Protein AF-A0A5X2H7M6-F1 (afdb_monomer)

Solvent-accessible surface area (backbone atoms only — not comparable to full-atom values): 7996 Å² total; per-residue (Å²): 76,54,60,73,29,44,66,64,51,49,76,32,48,59,59,53,47,61,71,26,55,93,47,100,68,43,75,85,72,60,61,70,62,51,46,56,53,22,56,52,44,46,61,56,51,62,80,49,59,91,73,60,72,88,78,72,66,78,67,71,64,41,75,75,43,58,56,46,43,71,55,49,54,50,51,53,50,53,26,48,78,67,77,40,57,89,46,50,67,59,29,49,64,33,31,52,54,48,28,51,76,64,70,62,58,72,62,42,90,67,52,35,56,44,36,47,52,42,18,46,43,22,59,74,68,73,40,79,68,78,62,71,47,78,84,70,107

InterPro domains:
  IPR003379 Carboxylase, conserved domain [PF02436] (62-136)
  IPR013785 Aldolase-type TIM barrel [G3DSA:3.20.20.70] (1-137)
  IPR055268 Pyruvate carboxylase-like [PTHR43778] (1-121)

Mean predicted aligned error: 5.61 Å

Structure (mmCIF, N/CA/C/O backbone):
data_AF-A0A5X2H7M6-F1
#
_entry.id   AF-A0A5X2H7M6-F1
#
loop_
_atom_site.group_PDB
_atom_site.id
_atom_site.type_symbol
_atom_site.label_atom_id
_atom_site.label_alt_id
_atom_site.label_comp_id
_atom_site.label_asym_id
_atom_site.label_entity_id
_atom_site.label_seq_id
_atom_site.pdbx_PDB_ins_code
_atom_site.Cartn_x
_atom_site.Cartn_y
_atom_site.Cartn_z
_atom_site.occupancy
_atom_site.B_iso_or_equiv
_atom_site.auth_seq_id
_atom_site.auth_comp_id
_atom_site.auth_asym_id
_atom_site.auth_atom_id
_atom_site.pdbx_PDB_model_num
ATOM 1 N N . ILE A 1 1 ? 11.967 -1.893 -8.451 1.00 97.69 1 ILE A N 1
ATOM 2 C CA . ILE A 1 1 ? 12.977 -2.975 -8.481 1.00 97.69 1 ILE A CA 1
ATOM 3 C C . ILE A 1 1 ? 12.363 -4.208 -7.846 1.00 97.69 1 ILE A C 1
ATOM 5 O O . ILE A 1 1 ? 11.854 -4.105 -6.735 1.00 97.69 1 ILE A O 1
ATOM 9 N N . SER A 1 2 ? 12.389 -5.338 -8.548 1.00 97.19 2 SER A N 1
ATOM 10 C CA . SER A 1 2 ? 11.585 -6.536 -8.271 1.00 97.19 2 SER A CA 1
ATOM 11 C C . SER A 1 2 ? 11.681 -7.057 -6.836 1.00 97.19 2 SER A C 1
ATOM 13 O O . SER A 1 2 ? 10.664 -7.432 -6.260 1.00 97.19 2 SER A O 1
ATOM 15 N N . SER A 1 3 ? 12.860 -7.019 -6.212 1.00 97.06 3 SER A N 1
ATOM 16 C CA . SER A 1 3 ? 13.067 -7.489 -4.832 1.00 97.06 3 SER A CA 1
ATOM 17 C C . SER A 1 3 ? 12.371 -6.647 -3.751 1.00 97.06 3 SER A C 1
ATOM 19 O O . SER A 1 3 ? 12.164 -7.137 -2.639 1.00 97.06 3 SER A O 1
ATOM 21 N N . MET A 1 4 ? 11.959 -5.418 -4.077 1.00 95.88 4 MET A N 1
ATOM 22 C CA . MET A 1 4 ? 11.240 -4.479 -3.198 1.00 95.88 4 MET A CA 1
ATOM 23 C C . MET A 1 4 ? 9.829 -4.149 -3.724 1.00 95.88 4 MET A C 1
ATOM 25 O O . MET A 1 4 ? 9.218 -3.170 -3.301 1.00 95.88 4 MET A O 1
ATOM 29 N N . SER A 1 5 ? 9.334 -4.928 -4.684 1.00 94.75 5 SER A N 1
ATOM 30 C CA . SER A 1 5 ? 8.043 -4.727 -5.347 1.00 94.75 5 SER A CA 1
ATOM 31 C C . SER A 1 5 ? 6.991 -5.735 -4.861 1.00 94.75 5 SER A C 1
ATOM 33 O O . SER A 1 5 ? 7.302 -6.655 -4.101 1.00 94.75 5 SER A O 1
ATOM 35 N N . ALA A 1 6 ? 5.760 -5.574 -5.356 1.00 90.31 6 ALA A N 1
ATOM 36 C CA . ALA A 1 6 ? 4.568 -6.364 -5.031 1.00 90.31 6 ALA A CA 1
ATOM 37 C C . ALA A 1 6 ? 4.052 -6.179 -3.590 1.00 90.31 6 ALA A C 1
ATOM 39 O O . ALA A 1 6 ? 4.520 -5.307 -2.859 1.00 90.31 6 ALA A O 1
ATOM 40 N N . THR A 1 7 ? 3.032 -6.969 -3.229 1.00 89.00 7 THR A N 1
ATOM 41 C CA . THR A 1 7 ? 2.276 -6.898 -1.966 1.00 89.00 7 THR A CA 1
ATOM 42 C C . THR A 1 7 ? 1.774 -5.480 -1.664 1.00 89.00 7 THR A C 1
ATOM 44 O O . THR A 1 7 ? 0.876 -5.001 -2.349 1.00 89.00 7 THR A O 1
ATOM 47 N N . TYR A 1 8 ? 2.343 -4.800 -0.670 1.00 84.50 8 TYR A N 1
ATOM 48 C CA . TYR A 1 8 ? 1.988 -3.430 -0.285 1.00 84.50 8 TYR A CA 1
ATOM 49 C C . TYR A 1 8 ? 2.683 -2.362 -1.149 1.00 84.50 8 TYR A C 1
ATOM 51 O O . TYR A 1 8 ? 2.369 -1.177 -1.038 1.00 84.50 8 TYR A O 1
ATOM 59 N N . GLY A 1 9 ? 3.674 -2.765 -1.945 1.00 87.69 9 GLY A N 1
ATOM 60 C CA . GLY A 1 9 ? 4.505 -1.894 -2.764 1.00 87.69 9 GLY A CA 1
ATOM 61 C C . GLY A 1 9 ? 4.022 -1.755 -4.206 1.00 87.69 9 GLY A C 1
ATOM 62 O O . GLY A 1 9 ? 2.886 -2.050 -4.566 1.00 87.69 9 GLY A O 1
ATOM 63 N N . HIS A 1 10 ? 4.930 -1.291 -5.057 1.00 91.81 10 HIS A N 1
ATOM 64 C CA . HIS A 1 10 ? 4.653 -1.009 -6.464 1.00 91.81 10 HIS A CA 1
ATOM 65 C C . HIS A 1 10 ? 4.866 -2.243 -7.356 1.00 91.81 10 HIS A C 1
ATOM 67 O O . HIS A 1 10 ? 5.566 -3.180 -6.952 1.00 91.81 10 HIS A O 1
ATOM 73 N N . PRO A 1 11 ? 4.352 -2.233 -8.601 1.00 95.19 11 PRO A N 1
ATOM 74 C CA . PRO A 1 11 ? 4.736 -3.204 -9.623 1.00 95.19 11 PRO A CA 1
ATOM 75 C C . PRO A 1 11 ? 6.259 -3.311 -9.804 1.00 95.19 11 PRO A C 1
ATOM 77 O O . PRO A 1 11 ? 7.014 -2.373 -9.527 1.00 95.19 11 PRO A O 1
ATOM 80 N N . ALA A 1 12 ? 6.726 -4.476 -10.253 1.00 97.38 12 ALA A N 1
ATOM 81 C CA . ALA A 1 12 ? 8.145 -4.703 -10.509 1.00 97.38 12 ALA A CA 1
ATOM 82 C C . ALA A 1 12 ? 8.612 -3.929 -11.747 1.00 97.38 12 ALA A C 1
ATOM 84 O O . ALA A 1 12 ? 8.009 -4.025 -12.815 1.00 97.38 12 ALA A O 1
ATOM 85 N N . THR A 1 13 ? 9.717 -3.194 -11.605 1.00 98.12 13 THR A N 1
ATOM 86 C CA . THR A 1 13 ? 10.303 -2.386 -12.685 1.00 98.12 13 THR A CA 1
ATOM 87 C C . THR A 1 13 ? 10.671 -3.267 -13.877 1.00 98.12 13 THR A C 1
ATOM 89 O O . THR A 1 13 ? 10.304 -2.972 -15.003 1.00 98.12 13 THR A O 1
ATOM 92 N N . GLU A 1 14 ? 11.331 -4.388 -13.612 1.00 98.19 14 GLU A N 1
ATOM 93 C CA . GLU A 1 14 ? 11.816 -5.3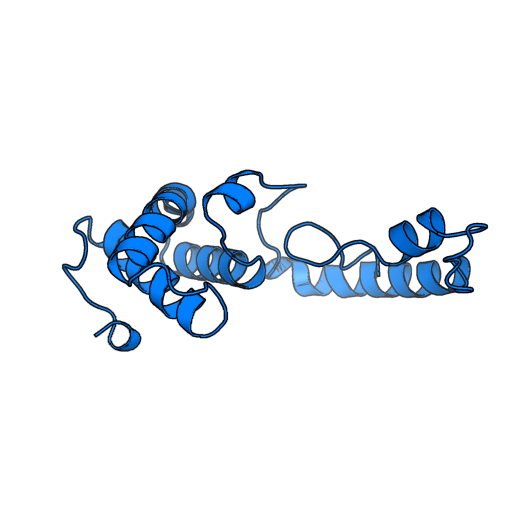51 -14.597 1.00 98.19 14 GLU A CA 1
ATOM 94 C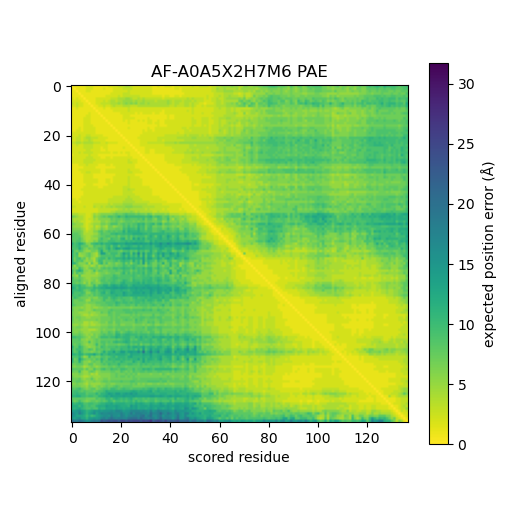 C . GLU A 1 14 ? 10.664 -6.011 -15.354 1.00 98.19 14 GLU A C 1
ATOM 96 O O . GLU A 1 14 ? 10.761 -6.204 -16.560 1.00 98.19 14 GLU A O 1
ATOM 101 N N . ALA A 1 15 ? 9.551 -6.302 -14.670 1.00 97.62 15 ALA A N 1
ATOM 102 C CA . ALA A 1 15 ? 8.365 -6.860 -15.311 1.00 97.62 15 ALA A CA 1
ATOM 103 C C . ALA A 1 15 ? 7.745 -5.862 -16.297 1.00 97.62 15 ALA A C 1
ATOM 105 O O . ALA A 1 15 ? 7.384 -6.245 -17.408 1.00 97.62 15 ALA A O 1
ATOM 106 N N . LEU A 1 16 ? 7.663 -4.582 -15.919 1.00 98.00 16 LEU A N 1
ATOM 107 C CA . LEU A 1 16 ? 7.156 -3.537 -16.806 1.00 98.00 16 LEU A CA 1
ATOM 108 C C . LEU A 1 16 ? 8.094 -3.311 -18.000 1.00 98.00 16 LEU A C 1
ATOM 110 O O . LEU A 1 16 ? 7.629 -3.278 -19.132 1.00 98.00 16 LEU A O 1
ATOM 114 N N . VAL A 1 17 ? 9.407 -3.232 -17.763 1.00 98.19 17 VAL A N 1
ATOM 115 C CA . VAL A 1 17 ? 10.416 -3.104 -18.829 1.00 98.19 17 VAL A CA 1
ATOM 116 C C . VAL A 1 17 ? 10.329 -4.276 -19.807 1.00 98.19 17 VAL A C 1
ATOM 118 O O . VAL A 1 17 ? 10.264 -4.054 -21.010 1.00 98.19 17 VAL A O 1
ATOM 121 N N . ALA A 1 18 ? 10.254 -5.512 -19.306 1.00 97.81 18 ALA A N 1
ATOM 122 C CA . ALA A 1 18 ? 10.125 -6.703 -20.144 1.00 97.81 18 ALA A CA 1
ATOM 123 C C . ALA A 1 18 ? 8.816 -6.720 -20.948 1.00 97.81 18 ALA A C 1
ATOM 125 O O . ALA A 1 18 ? 8.812 -7.150 -22.095 1.00 97.81 18 ALA A O 1
ATOM 126 N N . THR A 1 19 ? 7.718 -6.237 -20.360 1.00 98.38 19 THR A N 1
ATOM 127 C CA . THR A 1 19 ? 6.408 -6.163 -21.028 1.00 98.38 19 THR A CA 1
ATOM 128 C C . THR A 1 19 ? 6.417 -5.182 -22.201 1.00 98.38 19 THR A C 1
ATOM 130 O O . THR A 1 19 ? 5.743 -5.415 -23.198 1.00 98.38 19 THR A O 1
ATOM 133 N N . LEU A 1 20 ? 7.167 -4.083 -22.082 1.00 98.38 20 LEU A N 1
ATOM 134 C CA . LEU A 1 20 ? 7.214 -3.019 -23.087 1.00 98.38 20 LEU A CA 1
ATOM 135 C C . LEU A 1 20 ? 8.326 -3.212 -24.131 1.00 98.38 20 LEU A C 1
ATOM 137 O O . LEU A 1 20 ? 8.349 -2.490 -25.129 1.00 98.38 20 LEU A O 1
ATOM 141 N N . ALA A 1 21 ? 9.234 -4.168 -23.926 1.00 97.75 21 ALA A N 1
ATOM 142 C CA . ALA A 1 21 ? 10.357 -4.421 -24.822 1.00 97.75 21 ALA A CA 1
ATOM 143 C C . ALA A 1 21 ? 9.884 -4.757 -26.250 1.00 97.75 21 ALA A C 1
ATOM 145 O O . ALA A 1 21 ? 9.033 -5.623 -26.453 1.00 97.75 21 ALA A O 1
ATOM 146 N N . GLY A 1 22 ? 10.443 -4.070 -27.247 1.00 96.94 22 GLY A N 1
ATOM 147 C CA . GLY A 1 22 ? 10.096 -4.231 -28.661 1.00 96.94 22 GLY A CA 1
ATOM 148 C C . GLY A 1 22 ? 8.755 -3.618 -29.080 1.00 96.94 22 GLY A C 1
ATOM 149 O O . GLY A 1 22 ? 8.352 -3.787 -30.231 1.00 96.94 22 GLY A O 1
ATOM 150 N N . THR A 1 23 ? 8.058 -2.913 -28.185 1.00 98.38 23 THR A N 1
ATOM 151 C CA . THR A 1 23 ? 6.832 -2.165 -28.511 1.00 98.38 23 THR A CA 1
ATOM 152 C C . THR A 1 23 ? 7.150 -0.713 -28.883 1.00 98.38 23 THR A C 1
ATOM 154 O O . THR A 1 23 ? 8.272 -0.245 -28.708 1.00 98.38 23 THR A O 1
ATOM 157 N N . GLU A 1 24 ? 6.153 0.051 -29.340 1.00 98.31 24 GLU A N 1
ATOM 158 C CA . GLU A 1 24 ? 6.297 1.509 -29.516 1.00 98.31 24 GLU A CA 1
ATOM 159 C C . GLU A 1 24 ? 6.569 2.259 -28.196 1.00 98.31 24 GLU A C 1
ATOM 161 O O . GLU A 1 24 ? 7.017 3.403 -28.202 1.00 98.31 24 GLU A O 1
ATOM 166 N N . HIS A 1 25 ? 6.312 1.602 -27.061 1.00 98.25 25 HIS A N 1
ATOM 167 C CA . HIS A 1 25 ? 6.532 2.113 -25.713 1.00 98.25 25 HIS A CA 1
ATOM 168 C C . HIS A 1 25 ? 7.786 1.519 -25.055 1.00 98.25 25 HIS A C 1
ATOM 170 O O . HIS A 1 25 ? 7.897 1.546 -23.827 1.00 98.25 25 HIS A O 1
ATOM 176 N N . ASP A 1 26 ? 8.714 0.959 -25.840 1.00 98.19 26 ASP A N 1
ATOM 177 C CA . ASP A 1 26 ? 9.962 0.414 -25.309 1.00 98.19 26 ASP A CA 1
ATOM 178 C C . ASP A 1 26 ? 10.696 1.462 -24.458 1.00 98.19 26 ASP A C 1
ATOM 180 O O . ASP A 1 26 ? 10.930 2.602 -24.863 1.00 98.19 26 ASP A O 1
ATOM 184 N N . THR A 1 27 ? 11.043 1.063 -23.238 1.00 98.00 27 THR A N 1
ATOM 185 C CA . THR A 1 27 ? 11.689 1.940 -22.257 1.00 98.00 27 THR A CA 1
ATOM 186 C C . THR A 1 27 ? 13.178 2.163 -22.538 1.00 98.00 27 THR A C 1
ATOM 188 O O . THR A 1 27 ? 13.770 3.077 -21.966 1.00 98.00 27 THR A O 1
ATOM 191 N N . GLY A 1 28 ? 13.808 1.306 -23.352 1.00 97.69 28 GLY A N 1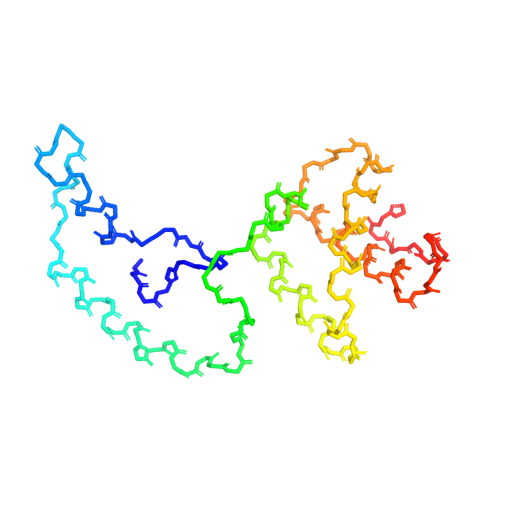
ATOM 192 C CA . GLY A 1 28 ? 15.250 1.311 -23.616 1.00 97.69 28 GLY A CA 1
ATOM 193 C C . GLY A 1 28 ? 16.123 0.944 -22.406 1.00 97.69 28 GLY A C 1
ATOM 194 O O . GLY A 1 28 ? 17.341 1.130 -22.446 1.00 97.69 28 GLY A O 1
ATOM 195 N N . LEU A 1 29 ? 15.527 0.457 -21.312 1.00 98.19 29 LEU A N 1
ATOM 196 C CA . LEU A 1 29 ? 16.243 0.106 -20.087 1.00 98.19 29 LEU A CA 1
ATOM 197 C C . LEU A 1 29 ? 16.851 -1.301 -20.163 1.00 98.19 29 LEU A C 1
ATOM 199 O O . LEU A 1 29 ? 16.218 -2.265 -20.583 1.00 98.19 29 LEU A O 1
ATOM 203 N N . ASP A 1 30 ? 18.083 -1.425 -19.675 1.00 97.75 30 ASP A N 1
ATOM 204 C CA . ASP A 1 30 ? 18.824 -2.686 -19.641 1.00 97.75 30 ASP A CA 1
ATOM 205 C C . ASP A 1 30 ? 18.367 -3.573 -18.466 1.00 97.75 30 ASP A C 1
ATOM 207 O O . ASP A 1 30 ? 18.656 -3.292 -17.297 1.00 97.75 30 ASP A O 1
ATOM 211 N N . ILE A 1 31 ? 17.673 -4.670 -18.786 1.00 96.75 31 ILE A N 1
ATOM 212 C CA . ILE A 1 31 ? 17.178 -5.652 -17.810 1.00 96.75 31 ILE A CA 1
ATOM 213 C C . ILE A 1 31 ? 18.301 -6.277 -16.977 1.00 96.75 31 ILE A C 1
ATOM 215 O O . ILE A 1 31 ? 18.100 -6.504 -15.784 1.00 96.75 31 ILE A O 1
ATOM 219 N N . LEU A 1 32 ? 19.480 -6.532 -17.552 1.00 95.88 32 LEU A N 1
ATOM 220 C CA . LEU A 1 32 ? 20.582 -7.169 -16.823 1.00 95.88 32 LEU A CA 1
ATOM 221 C C . LEU A 1 32 ? 21.141 -6.227 -15.755 1.00 95.88 32 LEU A C 1
ATOM 223 O O . LEU A 1 32 ? 21.441 -6.648 -14.636 1.00 95.88 32 LEU A O 1
ATOM 227 N N . LYS A 1 33 ? 21.210 -4.925 -16.055 1.00 98.12 33 LYS A N 1
ATOM 228 C CA . LYS A 1 33 ? 21.579 -3.918 -15.050 1.00 98.12 33 LYS A CA 1
ATOM 229 C C . LYS A 1 33 ? 20.530 -3.819 -13.949 1.00 98.12 33 LYS A C 1
ATOM 231 O O . LYS A 1 33 ? 20.897 -3.748 -12.777 1.00 98.12 33 LYS A O 1
ATOM 236 N N . LEU A 1 34 ? 19.243 -3.849 -14.295 1.00 98.38 34 LEU A N 1
ATOM 237 C CA . LEU A 1 34 ? 18.168 -3.821 -13.300 1.00 98.38 34 LEU A CA 1
ATOM 238 C C . LEU A 1 34 ? 18.195 -5.055 -12.386 1.00 98.38 34 LEU A C 1
ATOM 240 O O . LEU A 1 34 ? 18.017 -4.906 -11.177 1.00 98.38 34 LEU A O 1
ATOM 244 N N . GLU A 1 35 ? 18.486 -6.243 -12.925 1.00 97.56 35 GLU A N 1
ATOM 245 C CA . GLU A 1 35 ? 18.629 -7.469 -12.129 1.00 97.56 35 GLU A CA 1
ATOM 246 C C . GLU A 1 35 ? 19.762 -7.338 -11.106 1.00 97.56 35 GLU A C 1
ATOM 248 O O . GLU A 1 35 ? 19.548 -7.639 -9.933 1.00 97.56 35 GLU A O 1
ATOM 253 N N . SER A 1 36 ? 20.913 -6.770 -11.488 1.00 98.12 36 SER A N 1
ATOM 254 C CA . SER A 1 36 ? 22.027 -6.568 -10.549 1.00 98.12 36 SER A CA 1
ATOM 255 C C . SER A 1 36 ? 21.635 -5.690 -9.346 1.00 98.12 36 SER A C 1
ATOM 257 O O . SER A 1 36 ? 22.007 -5.965 -8.201 1.00 98.12 36 SER A O 1
ATOM 259 N N . ILE A 1 37 ? 20.796 -4.673 -9.581 1.00 98.56 37 ILE A N 1
ATOM 260 C CA . ILE A 1 37 ? 20.228 -3.813 -8.534 1.00 98.56 37 ILE A CA 1
ATOM 261 C C . ILE A 1 37 ? 19.223 -4.606 -7.687 1.00 98.56 37 ILE A C 1
ATOM 263 O O . ILE A 1 37 ? 19.213 -4.496 -6.458 1.00 98.56 37 ILE A O 1
ATOM 267 N N . ALA A 1 38 ? 18.392 -5.438 -8.316 1.00 98.25 38 ALA A N 1
ATOM 268 C CA . ALA A 1 38 ? 17.451 -6.298 -7.611 1.00 98.25 38 ALA A CA 1
ATOM 269 C C . ALA 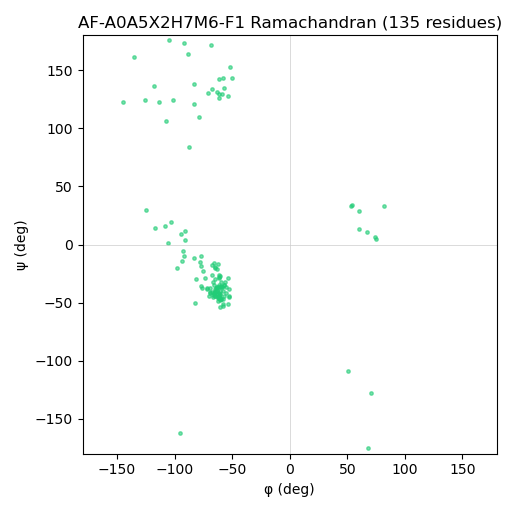A 1 38 ? 18.150 -7.300 -6.693 1.00 98.25 38 ALA A C 1
ATOM 271 O O . ALA A 1 38 ? 17.709 -7.477 -5.554 1.00 98.25 38 ALA A O 1
ATOM 272 N N . ALA A 1 39 ? 19.245 -7.907 -7.153 1.00 98.25 39 ALA A N 1
ATOM 273 C CA . ALA A 1 39 ? 20.068 -8.819 -6.375 1.00 98.25 39 ALA A CA 1
ATOM 274 C C . ALA A 1 39 ? 20.658 -8.139 -5.137 1.00 98.25 39 ALA A C 1
ATOM 276 O O . ALA A 1 39 ? 20.553 -8.684 -4.038 1.00 98.25 39 ALA A O 1
ATOM 277 N N . TYR A 1 40 ? 21.167 -6.912 -5.278 1.00 98.50 40 TYR A N 1
ATOM 278 C CA . TYR A 1 40 ? 21.614 -6.115 -4.137 1.00 98.50 40 TYR A CA 1
ATOM 279 C C . TYR A 1 40 ? 20.488 -5.895 -3.113 1.00 98.50 40 TYR A C 1
ATOM 281 O O . TYR A 1 40 ? 20.635 -6.220 -1.932 1.00 98.50 40 TYR A O 1
ATOM 289 N N . PHE A 1 41 ? 19.326 -5.400 -3.555 1.00 98.44 41 PHE A N 1
ATOM 290 C CA . PHE A 1 41 ? 18.213 -5.119 -2.643 1.00 98.44 41 PHE A CA 1
ATOM 291 C C . PHE A 1 41 ? 17.602 -6.377 -2.017 1.00 98.44 41 PHE A C 1
ATOM 293 O O . PHE A 1 41 ? 17.095 -6.310 -0.898 1.00 98.44 41 PHE A O 1
ATOM 300 N N . ARG A 1 42 ? 17.703 -7.535 -2.679 1.00 98.00 42 ARG A N 1
ATOM 301 C CA . ARG A 1 42 ? 17.277 -8.828 -2.127 1.00 98.00 42 ARG A CA 1
ATOM 302 C C . ARG A 1 42 ? 18.044 -9.168 -0.849 1.00 98.00 42 ARG A C 1
ATOM 304 O O . ARG A 1 42 ? 17.440 -9.636 0.111 1.00 98.00 42 ARG A O 1
ATOM 311 N N . GLU A 1 43 ? 19.344 -8.880 -0.809 1.00 98.19 43 GLU A N 1
ATOM 312 C CA . GLU A 1 43 ? 20.162 -9.061 0.395 1.00 98.19 43 GLU A CA 1
ATOM 313 C C . GLU A 1 43 ? 19.915 -7.965 1.438 1.00 98.19 43 GLU A C 1
ATOM 315 O O . GLU A 1 43 ? 19.852 -8.251 2.634 1.00 98.19 43 GLU A O 1
ATOM 320 N N . VAL A 1 44 ? 19.706 -6.715 1.009 1.00 98.12 44 VAL A N 1
ATOM 321 C CA . VAL A 1 44 ? 19.367 -5.612 1.926 1.00 98.12 44 VAL A CA 1
ATOM 322 C C . VAL A 1 44 ? 18.054 -5.882 2.663 1.00 98.12 44 VAL A C 1
ATOM 324 O O . VAL A 1 44 ? 18.014 -5.735 3.884 1.00 98.12 44 VAL A O 1
ATOM 327 N N . ARG A 1 45 ? 17.002 -6.321 1.960 1.00 97.06 45 ARG A N 1
ATOM 328 C CA . ARG A 1 45 ? 15.662 -6.558 2.523 1.00 97.06 45 ARG A CA 1
ATOM 329 C C . ARG A 1 45 ? 15.672 -7.553 3.684 1.00 97.06 45 ARG A C 1
ATOM 331 O O . ARG A 1 45 ? 14.960 -7.349 4.662 1.00 97.06 45 ARG A O 1
ATOM 338 N N . LYS A 1 46 ? 16.541 -8.573 3.641 1.00 96.19 46 LYS A N 1
ATOM 339 C CA . LYS A 1 46 ? 16.685 -9.565 4.726 1.00 96.19 46 LYS A CA 1
ATOM 340 C C . LYS A 1 46 ? 16.995 -8.923 6.082 1.00 96.19 46 LYS A C 1
ATOM 342 O O . LYS A 1 46 ? 16.531 -9.419 7.105 1.00 96.19 46 LYS A O 1
ATOM 347 N N . LYS A 1 47 ? 17.723 -7.799 6.103 1.00 97.62 47 LYS A N 1
ATOM 348 C CA . LYS A 1 47 ? 18.053 -7.057 7.335 1.00 97.62 47 LYS A CA 1
ATOM 349 C C . LYS A 1 47 ? 16.817 -6.468 8.028 1.00 97.62 47 LYS A C 1
ATOM 351 O O . LYS A 1 47 ? 16.881 -6.161 9.211 1.00 97.62 47 LYS A O 1
ATOM 356 N N . TYR A 1 48 ? 15.706 -6.326 7.306 1.00 95.06 48 TYR A N 1
ATOM 357 C CA . TYR A 1 48 ? 14.477 -5.678 7.767 1.00 95.06 48 TYR A CA 1
ATOM 358 C C . TYR A 1 48 ? 13.330 -6.668 8.013 1.00 95.06 48 TYR A C 1
ATOM 360 O O . TYR A 1 48 ? 12.187 -6.244 8.164 1.00 95.06 48 TYR A O 1
ATOM 368 N N . HIS A 1 49 ? 13.615 -7.975 8.108 1.00 92.06 49 HIS A N 1
ATOM 369 C CA . HIS A 1 49 ? 12.589 -9.018 8.253 1.00 92.06 49 HIS A CA 1
ATOM 370 C C . HIS A 1 49 ? 11.618 -8.783 9.427 1.00 92.06 49 HIS A C 1
ATOM 372 O O . HIS A 1 49 ? 10.469 -9.212 9.372 1.00 92.06 49 HIS A O 1
ATOM 378 N N . ALA A 1 50 ? 12.064 -8.106 10.492 1.00 88.62 50 ALA A N 1
ATOM 379 C CA . ALA A 1 50 ? 11.247 -7.800 11.666 1.00 88.62 50 ALA A CA 1
ATOM 380 C C . ALA A 1 50 ? 10.065 -6.856 11.365 1.00 88.62 50 ALA A C 1
ATOM 382 O O . ALA A 1 50 ? 9.103 -6.828 12.132 1.00 88.62 50 ALA A O 1
ATOM 383 N N . PHE A 1 51 ? 10.134 -6.105 10.261 1.00 86.44 51 PHE A N 1
ATOM 384 C CA . PHE A 1 51 ? 9.142 -5.109 9.849 1.00 86.44 51 PHE A CA 1
ATOM 385 C C . PHE A 1 51 ? 8.270 -5.569 8.673 1.00 86.44 51 PHE A C 1
ATOM 387 O O . PHE A 1 51 ? 7.433 -4.803 8.201 1.00 86.44 51 PHE A O 1
ATOM 394 N N . GLU A 1 52 ? 8.464 -6.792 8.175 1.00 85.56 52 GLU A N 1
ATOM 395 C CA . GLU A 1 52 ? 7.653 -7.329 7.081 1.00 85.56 52 GLU A CA 1
ATOM 396 C C . GLU A 1 52 ? 6.203 -7.563 7.534 1.00 85.56 52 GLU A C 1
ATOM 398 O O . GLU A 1 52 ? 5.941 -8.147 8.593 1.00 85.56 52 GLU A O 1
ATOM 403 N N . GLY A 1 53 ? 5.258 -7.117 6.701 1.00 79.25 53 GLY A N 1
ATOM 404 C CA . GLY A 1 53 ? 3.837 -7.426 6.860 1.00 79.25 53 GLY A CA 1
ATOM 405 C C . GLY A 1 53 ? 3.540 -8.905 6.597 1.00 79.25 53 GLY A C 1
ATOM 406 O O . GLY A 1 53 ? 4.400 -9.665 6.146 1.00 79.25 53 GLY A O 1
ATOM 407 N N . GLN A 1 54 ? 2.313 -9.337 6.882 1.00 80.81 54 GLN A N 1
ATOM 408 C CA . GLN A 1 54 ? 1.920 -10.747 6.721 1.00 80.81 54 GLN A CA 1
ATOM 409 C C . GLN A 1 54 ? 1.295 -11.065 5.354 1.00 80.81 54 GLN A C 1
ATOM 411 O O . GLN A 1 54 ? 1.041 -12.236 5.055 1.00 80.81 54 GLN A O 1
ATOM 416 N N . LEU A 1 55 ? 1.058 -10.053 4.512 1.00 80.75 55 LEU A N 1
ATOM 417 C CA . LEU A 1 55 ? 0.448 -10.232 3.198 1.00 80.75 55 LEU A CA 1
ATOM 418 C C . LEU A 1 55 ? 1.299 -11.123 2.285 1.00 80.75 55 LEU A C 1
ATOM 420 O O . LEU A 1 55 ? 2.465 -10.842 2.002 1.00 80.75 55 LEU A O 1
ATOM 424 N N . LYS A 1 56 ? 0.668 -12.171 1.755 1.00 82.50 56 LYS A N 1
ATOM 425 C CA . LYS A 1 56 ? 1.238 -13.062 0.742 1.00 82.50 56 LYS A CA 1
ATOM 426 C C . LYS A 1 56 ? 0.470 -12.897 -0.564 1.00 82.50 56 LYS A C 1
ATOM 428 O O . LYS A 1 56 ? -0.734 -13.120 -0.602 1.00 82.50 56 LYS A O 1
ATOM 433 N N . GLY A 1 57 ? 1.174 -12.544 -1.638 1.00 85.81 57 GLY A N 1
ATOM 434 C CA . GLY A 1 57 ? 0.558 -12.332 -2.949 1.00 85.81 57 GLY A CA 1
ATOM 435 C C . GLY A 1 57 ? -0.297 -11.064 -2.991 1.00 85.81 57 GLY A C 1
ATOM 436 O O . GLY A 1 57 ? 0.186 -9.984 -2.656 1.00 85.81 57 GLY A O 1
ATOM 437 N N . TYR A 1 58 ? -1.548 -11.204 -3.427 1.00 83.00 58 TYR A N 1
ATOM 438 C CA . TYR A 1 58 ? -2.495 -10.104 -3.602 1.00 83.00 58 TYR A CA 1
ATOM 439 C C . TYR A 1 58 ? -3.701 -10.292 -2.683 1.00 83.00 58 TYR A C 1
ATOM 441 O O . TYR A 1 58 ? -4.251 -11.390 -2.608 1.00 83.00 58 TYR A O 1
ATOM 449 N N . ASP A 1 59 ? -4.139 -9.216 -2.029 1.00 77.94 59 ASP A N 1
ATOM 450 C CA . ASP A 1 59 ? -5.342 -9.221 -1.197 1.00 77.94 59 ASP A CA 1
ATOM 451 C C . ASP A 1 59 ? -6.471 -8.448 -1.874 1.00 77.94 59 ASP A C 1
ATOM 453 O O . ASP A 1 59 ? -6.476 -7.219 -1.928 1.00 77.94 59 ASP A O 1
ATOM 457 N N . SER A 1 60 ? -7.450 -9.191 -2.388 1.00 79.88 60 SER A N 1
ATOM 458 C CA . SER A 1 60 ? -8.632 -8.621 -3.040 1.00 79.88 60 SER A CA 1
ATOM 459 C C . SER A 1 60 ? -9.499 -7.782 -2.095 1.00 79.88 60 SER A C 1
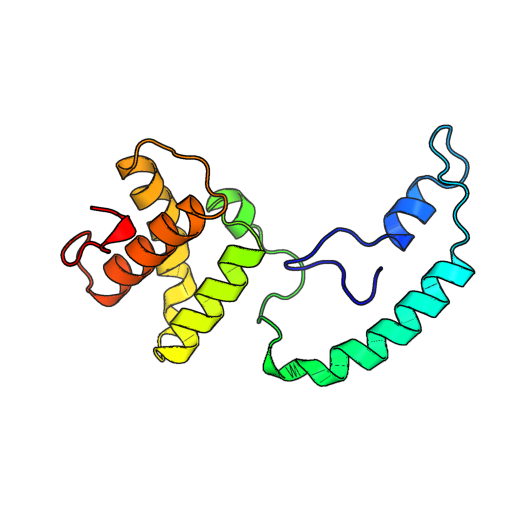ATOM 461 O O . SER A 1 60 ? -10.213 -6.897 -2.567 1.00 79.88 60 SER A O 1
ATOM 463 N N . ARG A 1 61 ? -9.392 -7.968 -0.768 1.00 72.19 61 ARG A N 1
ATOM 464 C CA . ARG A 1 61 ? -10.102 -7.141 0.223 1.00 72.19 61 ARG A CA 1
ATOM 465 C C . ARG A 1 61 ? -9.683 -5.675 0.137 1.00 72.19 61 ARG A C 1
ATOM 467 O O . ARG A 1 61 ? -10.499 -4.805 0.426 1.00 72.19 61 ARG A O 1
ATOM 474 N N . ILE A 1 62 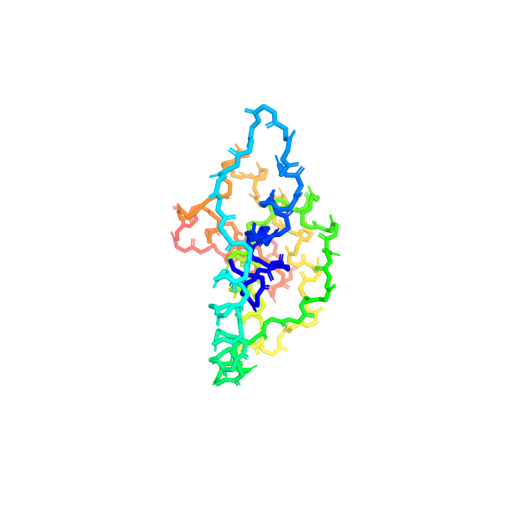? -8.465 -5.382 -0.333 1.00 75.12 62 ILE A N 1
ATOM 475 C CA . ILE A 1 62 ? -7.988 -4.010 -0.569 1.00 75.12 62 ILE A CA 1
ATOM 476 C C . ILE A 1 62 ? -8.864 -3.290 -1.603 1.00 75.12 62 ILE A C 1
ATOM 478 O O . ILE A 1 62 ? -9.144 -2.105 -1.441 1.00 75.12 62 ILE A O 1
ATOM 482 N N . LEU A 1 63 ? -9.349 -3.995 -2.631 1.00 73.25 63 LEU A N 1
ATOM 483 C CA . LEU A 1 63 ? -10.221 -3.407 -3.656 1.00 73.25 63 LEU A CA 1
ATOM 484 C C . LEU A 1 63 ? -11.578 -2.988 -3.080 1.00 73.25 63 LEU A C 1
ATOM 486 O O . LEU A 1 63 ? -12.158 -2.000 -3.524 1.00 73.25 63 LEU A O 1
ATOM 490 N N . VAL A 1 64 ? -12.061 -3.725 -2.077 1.00 71.50 64 VAL A N 1
ATOM 491 C CA . VAL A 1 64 ? -13.339 -3.464 -1.403 1.00 71.50 64 VAL A CA 1
ATOM 492 C C . VAL A 1 64 ? -13.184 -2.375 -0.342 1.00 71.50 64 VAL A C 1
ATOM 494 O O . VAL A 1 64 ? -13.938 -1.408 -0.334 1.00 71.50 64 VAL A O 1
ATOM 497 N N . ALA A 1 65 ? -12.187 -2.504 0.535 1.00 71.06 65 ALA A N 1
ATOM 498 C CA . ALA A 1 65 ? -11.973 -1.580 1.646 1.00 71.06 65 ALA A CA 1
ATOM 499 C C . ALA A 1 65 ? -11.311 -0.254 1.216 1.00 71.06 65 ALA A C 1
ATOM 501 O O . ALA A 1 65 ? -11.320 0.713 1.974 1.00 71.06 65 ALA A O 1
ATOM 502 N N . GLN A 1 66 ? -10.737 -0.201 0.007 1.00 75.81 66 GLN A N 1
ATOM 503 C CA . GLN A 1 66 ? -10.026 0.952 -0.563 1.00 75.81 66 GLN A CA 1
ATOM 504 C C . GLN A 1 66 ? -8.913 1.498 0.344 1.00 75.81 66 GLN A C 1
ATOM 506 O O . GLN A 1 66 ? -8.639 2.698 0.376 1.00 75.81 66 GLN A O 1
ATOM 511 N N . VAL A 1 67 ? -8.260 0.603 1.087 1.00 79.19 67 VAL A N 1
ATOM 512 C CA . VAL A 1 67 ? -7.189 0.936 2.031 1.00 79.19 67 VAL A CA 1
ATOM 513 C C . VAL A 1 67 ? -5.862 1.052 1.274 1.00 79.19 67 VAL A C 1
ATOM 515 O O . VAL A 1 67 ? -5.426 0.067 0.676 1.00 79.19 67 VAL A O 1
ATOM 518 N N . PRO A 1 6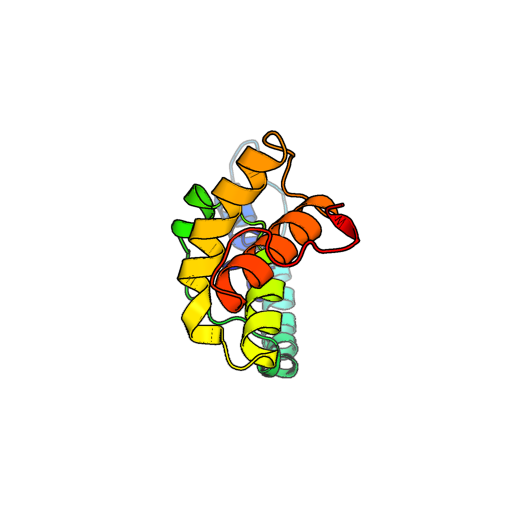8 ? -5.173 2.209 1.298 1.00 80.69 68 PRO A N 1
ATOM 519 C CA . PRO A 1 68 ? -3.841 2.330 0.710 1.00 80.69 68 PRO A CA 1
ATOM 520 C C . PRO A 1 68 ? -2.852 1.330 1.323 1.00 80.69 68 PRO A C 1
ATOM 522 O O . PRO A 1 68 ? -2.862 1.113 2.533 1.00 80.69 68 PRO A O 1
ATOM 525 N N . GLY A 1 69 ? -1.933 0.776 0.524 1.00 78.06 69 GLY A N 1
ATOM 526 C CA . GLY A 1 69 ? -0.975 -0.237 0.996 1.00 78.06 69 GLY A CA 1
ATOM 527 C C . GLY A 1 69 ? -0.186 0.193 2.241 1.00 78.06 69 GLY A C 1
ATOM 528 O O . GLY A 1 69 ? -0.132 -0.543 3.223 1.00 78.06 69 GLY A O 1
ATOM 529 N N . GLY A 1 70 ? 0.329 1.430 2.256 1.00 78.62 70 GLY A N 1
ATOM 530 C CA . GLY A 1 70 ? 1.040 1.980 3.419 1.00 78.62 70 GLY A CA 1
ATOM 531 C C . GLY A 1 70 ? 0.161 2.161 4.666 1.00 78.62 70 GLY A C 1
ATOM 532 O O . GLY A 1 70 ? 0.648 2.026 5.787 1.00 78.62 70 GLY A O 1
ATOM 533 N N . MET A 1 71 ? -1.142 2.412 4.490 1.00 84.00 71 MET A N 1
ATOM 534 C CA . MET A 1 71 ? -2.102 2.461 5.598 1.00 84.00 71 MET A CA 1
ATOM 535 C C . MET A 1 71 ? -2.319 1.064 6.189 1.00 84.00 71 MET A C 1
ATOM 537 O O . MET A 1 71 ? -2.349 0.930 7.410 1.00 84.00 71 MET A O 1
ATOM 541 N N . LEU A 1 72 ? -2.416 0.027 5.350 1.00 82.56 72 LEU A N 1
ATOM 542 C CA . LEU A 1 72 ? -2.646 -1.350 5.792 1.00 82.56 72 LEU A CA 1
ATOM 543 C C . LEU A 1 72 ? -1.505 -1.871 6.674 1.00 82.56 72 LEU A C 1
ATOM 545 O O . LEU A 1 72 ? -1.754 -2.364 7.771 1.00 82.56 72 LEU A O 1
ATOM 549 N N . THR A 1 73 ? -0.251 -1.698 6.245 1.00 79.69 73 THR A N 1
ATOM 550 C CA . THR A 1 73 ? 0.918 -2.129 7.032 1.00 79.69 73 THR A CA 1
ATOM 551 C C . THR A 1 73 ? 0.994 -1.401 8.378 1.00 79.69 73 THR A C 1
ATOM 553 O O . THR A 1 73 ? 1.344 -1.995 9.399 1.00 79.69 73 THR A O 1
ATOM 556 N N . ASN A 1 74 ? 0.622 -0.117 8.408 1.00 81.31 74 ASN A N 1
ATOM 557 C CA . ASN A 1 74 ? 0.560 0.646 9.651 1.00 81.31 74 ASN A CA 1
ATOM 558 C C . ASN A 1 74 ? -0.545 0.132 10.593 1.00 81.31 74 ASN A C 1
ATOM 560 O O . ASN A 1 74 ? -0.293 -0.034 11.784 1.00 81.31 74 ASN A O 1
ATOM 564 N N . LEU A 1 75 ? -1.738 -0.167 10.071 1.00 85.12 75 LEU A N 1
ATOM 565 C CA . LEU A 1 75 ? -2.839 -0.741 10.855 1.00 85.12 75 LEU A CA 1
ATOM 566 C C . LEU A 1 75 ? -2.477 -2.112 11.441 1.00 85.12 75 LEU A C 1
ATOM 568 O O . LEU A 1 75 ? -2.707 -2.344 12.627 1.00 85.12 75 LEU A O 1
ATOM 572 N N . GLU A 1 76 ? -1.862 -2.997 10.650 1.00 85.00 76 GLU A N 1
ATOM 573 C CA . GLU A 1 76 ? -1.368 -4.296 11.131 1.00 85.00 76 GLU A CA 1
ATOM 574 C C . GLU A 1 76 ? -0.381 -4.120 12.296 1.00 85.00 76 GLU A C 1
ATOM 576 O O . GLU A 1 76 ? -0.486 -4.805 13.315 1.00 85.00 76 GLU A O 1
ATOM 581 N N . SER A 1 77 ? 0.549 -3.166 12.176 1.00 83.38 77 SER A N 1
ATOM 582 C CA . SER A 1 77 ? 1.512 -2.843 13.234 1.00 83.38 77 SER A CA 1
ATOM 583 C C . SER A 1 77 ? 0.822 -2.332 14.504 1.00 83.38 77 SER A C 1
ATOM 585 O O . SER A 1 77 ? 1.119 -2.816 15.598 1.00 83.38 77 SER A O 1
ATOM 587 N N . GLN A 1 78 ? -0.144 -1.415 14.373 1.00 82.62 78 GLN A N 1
ATOM 588 C CA . GLN A 1 78 ? -0.915 -0.878 15.502 1.00 82.62 78 GLN A CA 1
ATOM 589 C C . GLN A 1 78 ? -1.710 -1.970 16.228 1.00 82.62 78 GLN A C 1
ATOM 591 O O . GLN A 1 78 ? -1.651 -2.063 17.454 1.00 82.62 78 GLN A O 1
ATOM 596 N N . LEU A 1 79 ? -2.410 -2.835 15.488 1.00 87.31 79 LEU A N 1
ATOM 597 C CA . LEU A 1 79 ? -3.165 -3.949 16.066 1.00 87.31 79 LEU A CA 1
ATOM 598 C C . LEU A 1 79 ? -2.246 -4.963 16.747 1.00 87.31 79 LEU A C 1
ATOM 600 O O . LEU A 1 79 ? -2.554 -5.442 17.838 1.00 87.31 79 LEU A O 1
ATOM 604 N N . LYS A 1 80 ? -1.086 -5.257 16.153 1.00 86.75 80 LYS A N 1
ATOM 605 C CA . LYS A 1 80 ? -0.089 -6.147 16.754 1.00 86.75 80 LYS A CA 1
ATOM 606 C C . LYS A 1 80 ? 0.457 -5.588 18.069 1.00 86.75 80 LYS A C 1
ATOM 608 O O . LYS A 1 80 ? 0.564 -6.338 19.033 1.00 86.75 80 LYS A O 1
ATOM 613 N N . GLN A 1 81 ? 0.752 -4.288 18.136 1.00 86.75 81 GLN A N 1
ATOM 614 C CA . GLN A 1 81 ? 1.194 -3.624 19.373 1.00 86.75 81 GLN A CA 1
ATOM 615 C C . GLN A 1 81 ? 0.138 -3.684 20.486 1.00 86.75 81 GLN A C 1
ATOM 617 O O . GLN A 1 81 ? 0.487 -3.707 21.663 1.00 86.75 81 GLN A O 1
ATOM 622 N N . GLN A 1 82 ? -1.141 -3.747 20.117 1.00 85.56 82 GLN A N 1
ATOM 623 C CA . GLN A 1 82 ? -2.268 -3.845 21.045 1.00 85.56 82 GLN A CA 1
ATOM 624 C C . GLN A 1 82 ? -2.727 -5.290 21.302 1.00 85.56 82 GLN A C 1
ATOM 626 O O . GLN A 1 82 ? -3.757 -5.495 21.938 1.00 85.56 82 GLN A O 1
ATOM 631 N N . ASN A 1 83 ? -1.980 -6.298 20.831 1.00 88.19 83 ASN A N 1
ATOM 632 C CA . ASN A 1 83 ? -2.349 -7.717 20.914 1.00 88.19 83 ASN A CA 1
ATOM 633 C C . ASN A 1 83 ? -3.739 -8.037 20.319 1.00 88.19 83 ASN A C 1
ATOM 635 O O . ASN A 1 83 ? -4.429 -8.929 20.803 1.00 88.19 83 ASN A O 1
ATOM 639 N N . ALA A 1 84 ? -4.138 -7.319 19.267 1.00 91.06 84 ALA A N 1
ATOM 640 C CA . ALA A 1 84 ? -5.441 -7.427 18.602 1.00 91.06 84 ALA A CA 1
ATOM 641 C C . ALA A 1 84 ? -5.308 -7.707 17.091 1.00 91.06 84 ALA A C 1
ATOM 643 O O . ALA A 1 84 ? -6.131 -7.271 16.285 1.00 91.06 84 ALA A O 1
ATOM 644 N N . ALA A 1 85 ? -4.234 -8.390 16.678 1.00 87.81 85 ALA A N 1
ATOM 645 C CA . ALA A 1 85 ? -3.957 -8.685 15.268 1.00 87.81 85 ALA A CA 1
ATOM 646 C C . ALA A 1 85 ? -5.058 -9.534 14.598 1.00 87.81 85 ALA A C 1
ATOM 648 O O . ALA A 1 85 ? -5.277 -9.425 13.394 1.00 87.81 85 ALA A O 1
ATOM 649 N N . ASP A 1 86 ? -5.781 -10.335 15.381 1.00 90.00 86 ASP A N 1
ATOM 650 C CA . ASP A 1 86 ? -6.944 -11.130 14.973 1.00 90.00 86 ASP A CA 1
ATOM 651 C C . ASP A 1 86 ? -8.158 -10.277 14.562 1.00 90.00 86 ASP A C 1
ATOM 653 O O . ASP A 1 86 ? -9.060 -10.769 13.887 1.00 90.00 86 ASP A O 1
ATOM 657 N N . ARG A 1 87 ? -8.179 -8.986 14.916 1.00 91.31 87 ARG A N 1
ATOM 658 C CA . ARG A 1 87 ? -9.287 -8.069 14.604 1.00 91.31 87 ARG A CA 1
ATOM 659 C C . ARG A 1 87 ? -9.132 -7.311 13.288 1.00 91.31 87 ARG A C 1
ATOM 661 O O . ARG A 1 87 ? -9.986 -6.482 12.976 1.00 91.31 87 ARG A O 1
ATOM 668 N N . LEU A 1 88 ? -8.087 -7.582 12.503 1.00 89.12 88 LEU A N 1
ATOM 669 C CA . LEU A 1 88 ? -7.828 -6.874 11.244 1.00 89.12 88 LEU A CA 1
ATOM 670 C C . LEU A 1 88 ? -9.042 -6.885 10.305 1.00 89.12 88 LEU A C 1
ATOM 672 O O . LEU A 1 88 ? -9.408 -5.843 9.771 1.00 89.12 88 LEU A O 1
ATOM 676 N N . ASP A 1 89 ? -9.709 -8.030 10.157 1.00 88.38 89 ASP A N 1
ATOM 677 C CA . ASP A 1 89 ? -10.882 -8.155 9.282 1.00 88.38 89 ASP A CA 1
ATOM 678 C C . ASP A 1 89 ? -12.056 -7.277 9.733 1.00 88.38 89 ASP A C 1
ATOM 680 O O . ASP A 1 89 ? -12.746 -6.681 8.906 1.00 88.38 89 ASP A O 1
ATOM 684 N N . GLN A 1 90 ? -12.249 -7.135 11.046 1.00 92.62 90 GLN A N 1
ATOM 685 C CA . GLN A 1 90 ? -13.282 -6.263 11.607 1.00 92.62 90 GLN A CA 1
ATOM 686 C C . GLN A 1 90 ? -12.955 -4.792 11.333 1.00 92.62 90 GLN A C 1
ATOM 688 O O . GLN A 1 90 ? -13.837 -4.022 10.961 1.00 92.62 90 GLN A O 1
ATOM 693 N N . VAL A 1 91 ? -11.679 -4.409 11.454 1.00 92.31 91 VAL A N 1
ATOM 694 C CA . VAL A 1 91 ? -11.218 -3.047 11.143 1.00 92.31 91 VAL A CA 1
ATOM 695 C C . VAL A 1 91 ? -11.394 -2.736 9.658 1.00 92.31 91 VAL A C 1
ATOM 697 O O . VAL A 1 91 ? -11.909 -1.674 9.316 1.00 92.31 91 VAL A O 1
ATOM 700 N N . LEU A 1 92 ? -11.037 -3.665 8.766 1.00 90.44 92 LEU A N 1
ATOM 701 C CA . LEU A 1 92 ? -11.222 -3.499 7.321 1.00 90.44 92 LEU A CA 1
ATOM 702 C C . LEU A 1 92 ? -12.696 -3.340 6.929 1.00 90.44 92 LEU A C 1
ATOM 704 O O . LEU A 1 92 ? -12.994 -2.568 6.019 1.00 90.44 92 LEU A O 1
ATOM 708 N N . ALA A 1 93 ? -13.611 -4.022 7.621 1.00 91.50 93 ALA A N 1
ATOM 709 C CA . ALA A 1 93 ? -15.051 -3.868 7.417 1.00 91.50 93 ALA A CA 1
ATOM 710 C C . ALA A 1 93 ? -15.606 -2.544 7.980 1.00 91.50 93 ALA A C 1
ATOM 712 O O . ALA A 1 93 ? -16.591 -2.015 7.466 1.00 91.50 93 ALA A O 1
ATOM 713 N N . GLU A 1 94 ? -14.980 -1.993 9.021 1.00 94.00 94 GLU A N 1
ATOM 714 C CA . GLU A 1 94 ? -15.411 -0.747 9.660 1.00 94.00 94 GLU A CA 1
ATOM 715 C C . GLU A 1 94 ? -14.930 0.507 8.907 1.00 94.00 94 GLU A C 1
ATOM 717 O O . GLU A 1 94 ? -15.631 1.519 8.894 1.00 94.00 94 GLU A O 1
ATOM 722 N N . ILE A 1 95 ? -13.784 0.444 8.217 1.00 93.12 95 ILE A N 1
ATOM 723 C CA . ILE A 1 95 ? -13.212 1.573 7.457 1.00 93.12 95 ILE A CA 1
ATOM 724 C C . ILE A 1 95 ? -14.199 2.182 6.440 1.00 93.12 95 ILE A C 1
ATOM 726 O O . ILE A 1 95 ? -14.388 3.401 6.482 1.00 93.12 95 ILE A O 1
ATOM 730 N N . PRO A 1 96 ? -14.862 1.409 5.550 1.00 92.56 96 PRO A N 1
ATOM 731 C CA . PRO A 1 96 ? -15.827 1.969 4.604 1.00 92.56 96 PRO A CA 1
ATOM 732 C C . PRO A 1 96 ? -16.994 2.688 5.285 1.00 92.56 96 PRO A C 1
ATOM 734 O O . PRO A 1 96 ? -17.429 3.725 4.795 1.00 92.56 96 PRO A O 1
ATOM 737 N N . ARG A 1 97 ? -17.451 2.182 6.437 1.00 94.69 97 ARG A N 1
ATOM 738 C CA . ARG A 1 97 ? -18.561 2.764 7.205 1.00 94.69 97 ARG A CA 1
ATOM 739 C C . ARG A 1 97 ? -18.161 4.086 7.848 1.00 94.69 97 ARG A C 1
ATOM 741 O O . ARG A 1 97 ? -18.888 5.063 7.757 1.00 94.69 97 ARG A O 1
ATOM 748 N N . VAL A 1 98 ? -16.972 4.140 8.453 1.00 94.94 98 VAL A N 1
ATOM 749 C CA . VAL A 1 98 ? -16.431 5.394 9.004 1.00 94.94 98 VAL A CA 1
ATOM 750 C C . VAL A 1 98 ? -16.209 6.420 7.897 1.00 94.94 98 VAL A C 1
ATOM 752 O O . VAL A 1 98 ? -16.487 7.600 8.078 1.00 94.94 98 VAL A O 1
ATOM 755 N N . ARG A 1 99 ? -15.723 5.983 6.733 1.00 94.62 99 ARG A N 1
ATOM 756 C CA . ARG A 1 99 ? -15.529 6.863 5.581 1.00 94.62 99 ARG A CA 1
ATOM 757 C C . ARG A 1 99 ? -16.852 7.422 5.052 1.00 94.62 99 ARG A C 1
ATOM 759 O O . ARG A 1 99 ? -16.891 8.593 4.685 1.00 94.62 99 ARG A O 1
ATOM 766 N N . GLU A 1 100 ? -17.897 6.603 4.989 1.00 94.81 100 GLU A N 1
ATOM 767 C CA . GLU A 1 100 ? -19.252 7.035 4.633 1.00 94.81 100 GLU A CA 1
ATOM 768 C C . GLU A 1 100 ? -19.774 8.080 5.625 1.00 94.81 100 GLU A C 1
ATOM 770 O O . GLU A 1 100 ? -20.186 9.158 5.200 1.00 94.81 100 GLU A O 1
ATOM 775 N N . ASP A 1 101 ? -19.638 7.825 6.929 1.00 95.56 101 ASP A N 1
ATOM 776 C CA . ASP A 1 101 ? -20.051 8.760 7.984 1.00 95.56 101 ASP A CA 1
ATOM 777 C C . ASP A 1 101 ? -19.294 10.104 7.917 1.00 95.56 101 ASP A C 1
ATOM 779 O O . ASP A 1 101 ? -19.832 11.145 8.289 1.00 95.56 101 ASP A O 1
ATOM 783 N N . LEU A 1 102 ? -18.064 10.105 7.388 1.00 94.00 102 LEU A N 1
ATOM 784 C CA . LEU A 1 102 ? -17.263 11.310 7.131 1.00 94.00 102 LEU A CA 1
ATOM 785 C C . LEU A 1 102 ? -17.470 11.905 5.723 1.00 94.00 102 LEU A C 1
ATOM 787 O O . LEU A 1 102 ? -16.707 12.775 5.309 1.00 94.00 102 LEU A O 1
ATOM 791 N N . GLY A 1 103 ? -18.478 11.460 4.967 1.00 95.31 103 GLY A N 1
ATOM 792 C CA . GLY A 1 103 ? -18.847 12.045 3.673 1.00 95.31 103 GLY A CA 1
ATOM 793 C C . GLY A 1 103 ? -18.004 11.573 2.485 1.00 95.31 103 GLY A C 1
ATOM 794 O O . GLY A 1 103 ? -17.754 12.339 1.557 1.00 95.31 103 GLY A O 1
ATOM 795 N N . PHE A 1 104 ? -17.547 10.318 2.499 1.00 92.81 104 PHE A N 1
ATOM 796 C CA . PHE A 1 104 ? -16.774 9.689 1.417 1.00 92.81 104 PHE A CA 1
ATOM 797 C C . PHE A 1 104 ? -15.437 10.366 1.079 1.00 92.81 104 PHE A C 1
ATOM 799 O O . PHE A 1 104 ? -14.937 10.234 -0.046 1.00 92.81 104 PHE A O 1
ATOM 806 N N . ILE A 1 105 ? -14.804 11.019 2.059 1.00 92.25 105 ILE A N 1
ATOM 807 C CA . ILE A 1 105 ? -13.498 11.667 1.877 1.00 92.25 105 ILE A CA 1
ATOM 808 C C . ILE A 1 105 ? -12.466 10.721 1.233 1.00 92.25 105 ILE A C 1
ATOM 810 O O . ILE A 1 105 ? -12.467 9.515 1.516 1.00 92.25 105 ILE A O 1
ATOM 814 N N . PRO A 1 106 ? -11.579 11.224 0.355 1.00 90.56 106 PRO A N 1
ATOM 815 C CA . PRO A 1 106 ? -10.504 10.414 -0.207 1.00 90.56 106 PRO A CA 1
ATOM 816 C C . PRO A 1 106 ? -9.628 9.820 0.901 1.00 90.56 106 PRO A C 1
ATOM 818 O O . PRO A 1 106 ? -9.244 10.532 1.827 1.00 90.56 106 PRO A O 1
ATOM 821 N N . LEU A 1 107 ? -9.290 8.531 0.808 1.00 88.62 107 LEU A N 1
ATOM 822 C CA . LEU A 1 107 ? -8.387 7.866 1.752 1.00 88.62 107 LEU A CA 1
ATOM 823 C C . LEU A 1 107 ? -6.935 8.038 1.297 1.00 88.62 107 LEU A C 1
ATOM 825 O O . LEU A 1 107 ? -6.354 7.172 0.652 1.00 88.62 107 LEU A O 1
ATOM 829 N N . VAL A 1 108 ? -6.343 9.172 1.651 1.00 86.62 108 VAL A N 1
ATOM 830 C CA . VAL A 1 108 ? -4.921 9.477 1.448 1.00 86.62 108 VAL A CA 1
ATOM 831 C C . VAL A 1 108 ? -4.375 10.098 2.728 1.00 86.62 108 VAL A C 1
ATOM 833 O O . VAL A 1 108 ? -5.141 10.535 3.575 1.00 86.62 108 VAL A O 1
ATOM 836 N N . THR A 1 109 ? -3.067 10.125 2.940 1.00 84.25 109 THR A N 1
ATOM 837 C CA . THR A 1 109 ? -2.522 10.819 4.116 1.00 84.25 109 THR A CA 1
ATOM 838 C C . THR A 1 109 ? -2.893 12.316 4.057 1.00 84.25 109 THR A C 1
ATOM 840 O O . THR A 1 109 ? -2.653 12.926 3.013 1.00 84.25 109 THR A O 1
ATOM 843 N N . PRO A 1 110 ? -3.456 12.930 5.125 1.00 89.06 110 PRO A N 1
ATOM 844 C CA . PRO A 1 110 ? -3.665 12.383 6.476 1.00 89.06 110 PRO A CA 1
ATOM 845 C C . PRO A 1 110 ? -5.038 11.727 6.733 1.00 89.06 110 PRO A C 1
ATOM 847 O O . PRO A 1 110 ? -5.188 11.019 7.726 1.00 89.06 110 PRO A O 1
ATOM 850 N N . THR A 1 111 ? -6.042 11.924 5.877 1.00 90.94 111 THR A N 1
ATOM 851 C CA . THR A 1 111 ? -7.425 11.444 6.084 1.00 90.94 111 THR A CA 1
ATOM 852 C C . THR A 1 111 ? -7.538 9.926 6.227 1.00 90.94 111 THR A C 1
ATOM 854 O O . THR A 1 111 ? -8.362 9.434 6.996 1.00 90.94 111 THR A O 1
ATOM 857 N N . SER A 1 112 ? -6.672 9.169 5.555 1.00 90.06 112 SER A N 1
ATOM 858 C CA . SER A 1 112 ? -6.555 7.716 5.702 1.00 90.06 112 SER A CA 1
ATOM 859 C C . SER A 1 112 ? -6.241 7.301 7.145 1.00 90.06 112 SER A C 1
ATOM 861 O O . SER A 1 112 ? -6.829 6.351 7.658 1.00 90.06 112 SER A O 1
ATOM 863 N N . GLN A 1 113 ? -5.369 8.040 7.837 1.00 88.25 113 GLN A N 1
ATOM 864 C CA . GLN A 1 113 ? -5.026 7.768 9.234 1.00 88.25 113 GLN A CA 1
ATOM 865 C C . GLN A 1 113 ? -6.176 8.117 10.178 1.00 88.25 113 GLN A C 1
ATOM 867 O O . GLN A 1 113 ? -6.412 7.369 11.124 1.00 88.25 113 GLN A O 1
ATOM 872 N N . ILE A 1 114 ? -6.909 9.199 9.903 1.00 91.94 114 ILE A N 1
ATOM 873 C CA . ILE A 1 114 ? -8.081 9.618 10.688 1.00 91.94 114 ILE A CA 1
ATOM 874 C C . ILE A 1 114 ? -9.148 8.516 10.645 1.00 91.94 114 ILE A C 1
ATOM 876 O O . ILE A 1 114 ? -9.534 7.976 11.681 1.00 91.94 114 ILE A O 1
ATOM 880 N N . VAL A 1 115 ? -9.535 8.097 9.436 1.00 93.62 115 VAL A N 1
ATOM 881 C CA . VAL A 1 115 ? -10.516 7.021 9.224 1.00 93.62 115 VAL A CA 1
ATOM 882 C C . VAL A 1 115 ? -10.036 5.700 9.830 1.00 93.62 115 VAL A C 1
ATOM 884 O O . VAL A 1 115 ? -10.793 5.034 10.532 1.00 93.62 115 VAL A O 1
ATOM 887 N N . GLY A 1 116 ? -8.776 5.320 9.591 1.00 91.81 116 GLY A N 1
ATOM 888 C CA . GLY A 1 116 ? -8.211 4.073 10.110 1.00 91.81 116 GLY A CA 1
ATOM 889 C C . GLY A 1 116 ? -8.178 4.017 11.631 1.00 91.81 116 GLY A C 1
ATOM 890 O O . GLY A 1 116 ? -8.583 3.018 12.218 1.00 91.81 116 GLY A O 1
ATOM 891 N N . THR A 1 117 ? -7.740 5.100 12.273 1.00 91.44 117 THR A N 1
ATOM 892 C CA . THR A 1 117 ? -7.660 5.186 13.736 1.00 91.44 117 THR A CA 1
ATOM 893 C C . THR A 1 117 ? -9.050 5.109 14.352 1.00 91.44 117 THR A C 1
ATOM 895 O O . THR A 1 117 ? -9.259 4.346 15.294 1.00 91.44 117 THR A O 1
ATOM 898 N N . GLN A 1 118 ? -10.025 5.829 13.792 1.00 94.69 118 GLN A N 1
ATOM 899 C CA . GLN A 1 118 ? -11.398 5.770 14.280 1.00 94.69 118 GLN A CA 1
ATOM 900 C C . GLN A 1 118 ? -12.024 4.378 14.089 1.00 94.69 118 GLN A C 1
ATOM 902 O O . GLN A 1 118 ? -12.718 3.896 14.983 1.00 94.69 118 GLN A O 1
ATOM 907 N N . ALA A 1 119 ? -11.743 3.692 12.976 1.00 93.56 119 ALA A N 1
ATOM 908 C CA . ALA A 1 119 ? -12.196 2.318 12.755 1.00 93.56 119 ALA A CA 1
ATOM 909 C C . ALA A 1 119 ? -11.586 1.335 13.770 1.00 93.56 119 ALA A C 1
ATOM 911 O O . ALA A 1 119 ? -12.300 0.503 14.331 1.00 93.56 119 ALA A O 1
ATOM 912 N N . VAL A 1 120 ? -10.287 1.465 14.064 1.00 92.25 120 VAL A N 1
ATOM 913 C CA . VAL A 1 120 ? -9.615 0.682 15.115 1.00 92.25 120 VAL A CA 1
ATOM 914 C C . VAL A 1 120 ? -10.265 0.934 16.476 1.00 92.25 120 VAL A C 1
ATOM 916 O O . VAL A 1 120 ? -10.584 -0.025 17.176 1.00 92.25 120 VAL A O 1
ATOM 919 N N . LEU A 1 121 ? -10.522 2.198 16.833 1.00 92.69 121 LEU A N 1
ATOM 920 C CA . LEU A 1 121 ? -11.203 2.544 18.082 1.00 92.69 121 LEU A CA 1
ATOM 921 C C . LEU A 1 121 ? -12.580 1.882 18.166 1.00 92.69 121 LEU A C 1
ATOM 923 O O . LEU A 1 121 ? -12.835 1.183 19.140 1.00 92.69 121 LEU A O 1
ATOM 927 N N . ASN A 1 122 ? -13.419 2.021 17.135 1.00 95.38 122 ASN A N 1
ATOM 928 C CA . ASN A 1 122 ? -14.761 1.429 17.093 1.00 95.38 122 ASN A CA 1
ATOM 929 C C . ASN A 1 122 ? -14.738 -0.096 17.314 1.00 95.38 122 ASN A C 1
ATOM 931 O O . ASN A 1 122 ? -15.573 -0.639 18.038 1.00 95.38 122 ASN A O 1
ATOM 935 N N . VAL A 1 123 ? -13.772 -0.794 16.708 1.00 94.38 123 VAL A N 1
ATOM 936 C CA . VAL A 1 123 ? -13.627 -2.255 16.824 1.00 94.38 123 VAL A CA 1
ATOM 937 C C . VAL A 1 123 ? -13.122 -2.680 18.203 1.00 94.38 123 VAL A C 1
ATOM 939 O O . VAL A 1 123 ? -13.554 -3.705 18.735 1.00 94.38 123 VAL A O 1
ATOM 942 N N . LEU A 1 124 ? -12.206 -1.921 18.804 1.00 90.75 124 LEU A N 1
ATOM 943 C CA . LEU A 1 124 ? -11.654 -2.254 20.118 1.00 90.75 124 LEU A CA 1
ATOM 944 C C . LEU A 1 124 ? -12.616 -1.908 21.257 1.00 90.75 124 LEU A C 1
ATOM 946 O O . LEU A 1 124 ? -12.703 -2.670 22.219 1.00 90.75 124 LEU A O 1
ATOM 950 N N . THR A 1 125 ? -13.371 -0.812 21.141 1.00 91.94 125 THR A N 1
ATOM 951 C CA . THR A 1 125 ? -14.397 -0.421 22.122 1.00 91.94 125 THR A CA 1
ATOM 952 C C . THR A 1 125 ? -15.661 -1.273 22.025 1.00 91.94 125 THR A C 1
ATOM 954 O O . THR A 1 125 ? -16.411 -1.343 23.000 1.00 91.94 125 THR A O 1
ATOM 957 N N . GLY A 1 126 ? -15.912 -1.897 20.868 1.00 92.88 126 GLY A N 1
ATOM 958 C CA . GLY A 1 126 ? -17.133 -2.654 20.577 1.00 92.88 126 GLY A CA 1
ATOM 959 C C . GLY A 1 126 ? -18.365 -1.776 20.328 1.00 92.88 126 GLY A C 1
ATOM 960 O O . GLY A 1 126 ? -19.469 -2.296 20.198 1.00 92.88 126 GLY A O 1
ATOM 961 N N . GLU A 1 127 ? -18.191 -0.454 20.262 1.00 94.75 127 GLU A N 1
ATOM 962 C CA . GLU A 1 127 ? -19.262 0.528 20.099 1.00 94.75 127 GLU A CA 1
ATOM 963 C C . GLU A 1 127 ? -18.758 1.696 19.241 1.00 94.75 127 GLU A C 1
ATOM 965 O O . GLU A 1 127 ? -17.758 2.344 19.576 1.00 94.75 127 GLU A O 1
ATOM 970 N N . ARG A 1 128 ? -19.448 1.964 18.123 1.00 96.31 128 ARG A N 1
ATOM 971 C CA . ARG A 1 128 ? -19.040 3.000 17.163 1.00 96.31 128 ARG A CA 1
ATOM 972 C C . ARG A 1 128 ? -19.082 4.379 17.818 1.00 96.31 128 ARG A C 1
ATOM 974 O O . ARG A 1 128 ? -20.085 4.737 18.422 1.00 96.31 128 ARG A O 1
ATOM 981 N N . TYR A 1 129 ? -18.007 5.150 17.666 1.00 95.56 129 TYR A N 1
ATOM 982 C CA . TYR A 1 129 ? -17.881 6.537 18.132 1.00 95.56 129 TYR A CA 1
ATOM 983 C C . TYR A 1 129 ? -18.026 6.753 19.646 1.00 95.56 129 TYR A C 1
ATOM 985 O O . TYR A 1 129 ? -18.086 7.894 20.095 1.00 95.56 129 TYR A O 1
ATOM 993 N N . LYS A 1 130 ? -17.983 5.685 20.459 1.00 93.75 130 LYS A N 1
ATOM 994 C CA . LYS A 1 130 ? -17.890 5.794 21.927 1.00 93.75 130 LYS A CA 1
ATOM 995 C C . LYS A 1 130 ? -16.683 6.625 22.365 1.00 93.75 130 LYS A C 1
ATOM 997 O O . LYS A 1 130 ? -16.724 7.353 23.353 1.00 93.75 130 LYS A O 1
ATOM 1002 N N . THR A 1 131 ? -15.588 6.490 21.629 1.00 91.56 131 THR A N 1
ATOM 1003 C CA . THR A 1 131 ? -14.407 7.338 21.742 1.00 91.56 131 THR A CA 1
ATOM 1004 C C . THR A 1 131 ? -14.119 7.897 20.362 1.00 91.56 131 THR A C 1
ATOM 1006 O O . THR A 1 131 ? -13.984 7.136 19.403 1.00 91.56 131 THR A O 1
ATOM 1009 N N . ILE A 1 132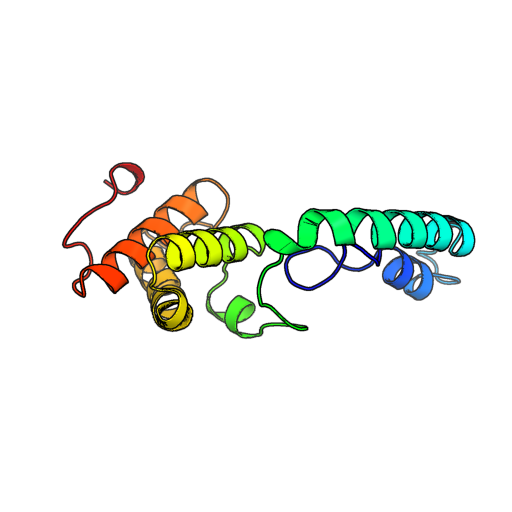 ? -14.053 9.220 20.268 1.00 90.88 132 ILE A N 1
ATOM 1010 C CA . ILE A 1 132 ? -13.760 9.930 19.025 1.00 90.88 132 ILE A CA 1
ATOM 1011 C C . ILE A 1 132 ? -12.294 10.353 19.083 1.00 90.88 132 ILE A C 1
ATOM 1013 O O . ILE A 1 132 ? -11.872 10.989 20.052 1.00 90.88 132 ILE A O 1
ATOM 1017 N N . ALA A 1 133 ? -11.506 9.960 18.081 1.00 85.19 133 ALA A N 1
ATOM 1018 C CA . ALA A 1 133 ? -10.125 10.416 17.975 1.00 85.19 133 ALA A CA 1
ATOM 1019 C C . ALA A 1 133 ? -10.103 11.942 17.817 1.00 85.19 133 ALA A C 1
ATOM 1021 O O . ALA A 1 133 ? -10.950 12.514 17.133 1.00 85.19 133 ALA A O 1
ATOM 1022 N N . LYS A 1 134 ? -9.123 12.612 18.428 1.00 85.81 134 LYS A N 1
ATOM 1023 C CA . LYS A 1 134 ? -9.039 14.080 18.427 1.00 85.81 134 LYS A CA 1
ATOM 1024 C C . LYS A 1 134 ? -9.011 14.656 17.009 1.00 85.81 134 LYS A C 1
ATOM 1026 O O . LYS A 1 134 ? -9.553 15.722 16.769 1.00 85.81 134 LYS A O 1
ATOM 1031 N N . GLU A 1 135 ? -8.383 13.945 16.084 1.00 80.19 135 GLU A N 1
ATOM 1032 C CA . GLU A 1 135 ? -8.246 14.307 14.677 1.00 80.19 135 GLU A CA 1
ATOM 1033 C C . GLU A 1 135 ? -9.528 14.062 13.861 1.00 80.19 135 GLU A C 1
ATOM 1035 O O . GLU A 1 135 ? -9.594 14.463 12.704 1.00 80.19 135 GLU A O 1
ATOM 1040 N N . THR A 1 136 ? -10.521 13.374 14.436 1.00 74.12 136 THR A N 1
ATOM 1041 C CA . THR A 1 136 ? -11.835 13.096 13.820 1.00 74.12 136 THR A CA 1
ATOM 1042 C C . THR A 1 136 ? -12.919 14.079 14.282 1.00 74.12 136 THR A C 1
ATOM 1044 O O . THR A 1 136 ? -13.948 14.183 13.619 1.00 74.12 136 THR A O 1
ATOM 1047 N N . ALA A 1 137 ? -12.704 14.756 15.417 1.00 66.94 137 ALA A N 1
ATOM 1048 C CA . ALA A 1 137 ? -13.654 15.672 16.055 1.00 66.94 137 ALA A CA 1
ATOM 1049 C C . ALA A 1 137 ? -13.657 17.083 15.446 1.00 66.94 137 ALA A C 1
ATOM 1051 O O . ALA A 1 137 ? -12.599 17.525 14.942 1.00 66.94 1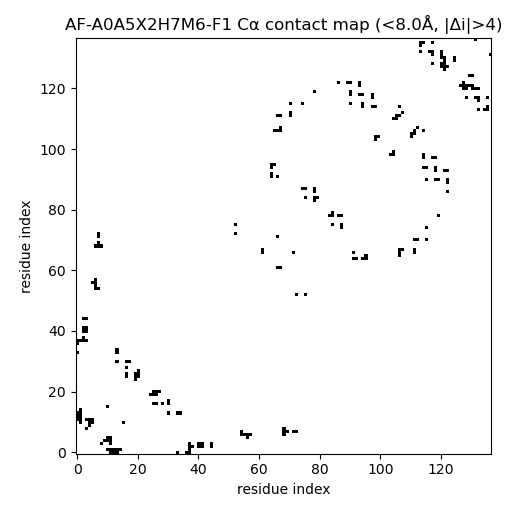37 ALA A O 1
#

Nearest PDB structures (foldseek):
  5ks8-assembly1_D  TM=9.721E-01  e=2.000E-13  Methylobacillus flagellatus KT
  2nx9-assembly1_A  TM=7.876E-01  e=6.805E-15  Vibrio cholerae
  5ks8-assembly1_C  TM=8.030E-01  e=2.774E-13  Methylobacillus flagellatus KT
  4m6v-assembly1_B  TM=9.661E-01  e=4.687E-07  Rhizobium etli CFN 42
  4jx6-assembly2_C  TM=9.583E-01  e=1.321E-06  Rhizobium etli CFN 42

pLDDT: mean 90.51, std 7.32, range [66.94, 98.56]

Secondary structure (DSSP, 8-state):
-GGG-STTSPPPHHHHHHHHTTSTT-----HHHHHHHHHHHHHHHHTTGGG--S--S--THHHHH---HHHHHHHHHHHHHTT-GGGHHHHHHHHHHHHHHTTS----TTHHHHHHHHHHHHHHHSSTTSS--TTT-

Sequence (137 aa):
ISSMSATYGHPATEALVATLAGTEHDTGLDILKLESIAAYFREVRKKYHAFEGQLKGYDSRILVAQVPGGMLTNLESQLKQQNAADRLDQVLAEIPRVREDLGFIPLVTPTSQIVGTQAVLNVLTGERYKTIAKETA

Radius of gyration: 18.79 Å; Cα contacts (8 Å, |Δi|>4): 133; chains: 1; bounding box: 42×29×52 Å

Organism: NCBI:txid224729

Foldseek 3Di:
DVLPDADLHHDDPLVVQVVCPPHPNRPPDDSVVVVVVSVVVNVVVVVVVVLDDPDDGDDCLCVVLVQRSVLLSVLCVVCVVVVNNVCSVQLSVQLVVLCVVVPVDDCDPPVVVQSSVQSVVCSVVVHRPPDHDPVRD